Protein AF-A0A101G3X4-F1 (afdb_monomer_lite)

Secondary structure (DSSP, 8-state):
------PPPGGGTT------S----------------S--EE-TTS-EESS--STTPEE---HHHHHHHHHHHHHHHHHHHT-HHHHHHHHHHHHHHHHHHHHH-TTTS--------

Radius of gyration: 22.65 Å; chains: 1; bounding box: 53×38×54 Å

Structure (mmCIF, N/CA/C/O backbone):
data_AF-A0A101G3X4-F1
#
_entry.id   AF-A0A101G3X4-F1
#
loop_
_atom_site.group_PDB
_atom_site.id
_atom_site.type_symbol
_atom_site.label_atom_id
_atom_site.label_alt_id
_atom_site.label_comp_id
_atom_site.label_asym_id
_atom_site.label_entity_id
_atom_site.label_seq_id
_atom_site.pdbx_PDB_ins_code
_atom_site.Cartn_x
_atom_site.Cartn_y
_atom_site.Cartn_z
_atom_site.occupancy
_atom_site.B_iso_or_equiv
_atom_site.auth_seq_id
_atom_site.auth_comp_id
_atom_site.auth_asym_id
_atom_site.auth_atom_id
_atom_site.pdbx_PDB_model_num
ATOM 1 N N . TYR A 1 1 ? -3.608 8.525 26.279 1.00 54.38 1 TYR A N 1
ATOM 2 C CA . TYR A 1 1 ? -4.767 9.240 26.850 1.00 54.38 1 TYR A CA 1
ATOM 3 C C . TYR A 1 1 ? -5.991 8.824 26.051 1.00 54.38 1 TYR A C 1
ATOM 5 O O . TYR A 1 1 ? -5.931 8.911 24.833 1.00 54.38 1 TYR A O 1
ATOM 13 N N . VAL A 1 2 ? -7.029 8.288 26.699 1.00 57.62 2 VAL A N 1
ATOM 14 C CA . VAL A 1 2 ? -8.282 7.877 26.042 1.00 57.62 2 VAL A CA 1
ATOM 15 C C . VAL A 1 2 ? -9.393 8.734 26.630 1.00 57.62 2 VAL A C 1
ATOM 17 O O . VAL A 1 2 ? -9.598 8.713 27.841 1.00 57.62 2 VAL A O 1
ATOM 20 N N . ALA A 1 3 ? -10.072 9.501 25.783 1.00 63.44 3 ALA A N 1
ATOM 21 C CA . ALA A 1 3 ? -11.215 10.316 26.164 1.00 63.44 3 ALA A CA 1
ATOM 22 C C . ALA A 1 3 ? -12.437 9.860 25.365 1.00 63.44 3 ALA A C 1
ATOM 24 O O . ALA A 1 3 ? -12.370 9.723 24.145 1.00 63.44 3 ALA A O 1
ATOM 25 N N . CYS A 1 4 ? -13.535 9.590 26.068 1.00 63.75 4 CYS A N 1
ATOM 26 C CA . CYS A 1 4 ? -14.813 9.215 25.477 1.00 63.75 4 CYS A CA 1
ATOM 27 C C . CYS A 1 4 ? -15.751 10.418 25.560 1.00 63.75 4 CYS A C 1
ATOM 29 O O . CYS A 1 4 ? -15.979 10.950 26.647 1.00 63.75 4 CYS A O 1
ATOM 31 N N . TYR A 1 5 ? -16.280 10.842 24.415 1.00 75.44 5 TYR A N 1
ATOM 32 C CA . TYR A 1 5 ? -17.222 11.949 24.319 1.00 75.44 5 TYR A CA 1
ATOM 33 C C . TYR A 1 5 ? -18.535 11.432 23.744 1.00 75.44 5 TYR A C 1
ATOM 35 O O . TYR A 1 5 ? -18.544 10.735 22.733 1.00 75.44 5 TYR A O 1
ATOM 43 N N . MET A 1 6 ? -19.645 11.795 24.381 1.00 69.56 6 MET A N 1
ATOM 44 C CA . MET A 1 6 ? -20.986 11.555 23.859 1.00 69.56 6 MET A CA 1
ATOM 45 C C . MET A 1 6 ? -21.543 12.883 23.356 1.00 69.56 6 MET A C 1
ATOM 47 O O . MET A 1 6 ? -21.776 13.802 24.142 1.00 69.56 6 MET A O 1
ATOM 51 N N . THR A 1 7 ? -21.765 12.985 22.051 1.00 73.31 7 THR A N 1
ATOM 52 C CA . THR A 1 7 ? -22.493 14.099 21.444 1.00 73.31 7 THR A CA 1
ATOM 53 C C . THR A 1 7 ? -23.972 13.739 21.353 1.00 73.31 7 THR A C 1
ATOM 55 O O . THR A 1 7 ? -24.339 12.613 21.022 1.00 73.31 7 THR A O 1
ATOM 58 N N . LYS A 1 8 ? -24.840 14.687 21.711 1.00 72.94 8 LYS A N 1
ATOM 59 C CA . LYS A 1 8 ? -26.289 14.516 21.592 1.00 72.94 8 LYS A CA 1
ATOM 60 C C . LYS A 1 8 ? -26.738 14.998 20.224 1.00 72.94 8 LYS A C 1
ATOM 62 O O . LYS A 1 8 ? -26.294 16.049 19.771 1.00 72.94 8 LYS A O 1
ATOM 67 N N . ASP A 1 9 ? -27.651 14.255 19.616 1.00 76.19 9 ASP A N 1
ATOM 68 C CA . ASP A 1 9 ? -28.334 14.719 18.418 1.00 76.19 9 ASP A CA 1
ATOM 69 C C . ASP A 1 9 ? -29.328 15.848 18.755 1.00 76.19 9 ASP A C 1
ATOM 71 O O . ASP A 1 9 ? -29.814 15.968 19.888 1.00 76.19 9 ASP A O 1
ATOM 75 N N . THR A 1 10 ? -29.651 16.676 17.763 1.00 75.19 10 THR A N 1
ATOM 76 C CA . THR A 1 10 ? -30.394 17.939 17.927 1.00 75.19 10 THR A CA 1
ATOM 77 C C . THR A 1 10 ? -31.803 17.734 18.500 1.00 75.19 10 THR A C 1
ATOM 79 O O . THR A 1 10 ? -32.336 18.610 19.171 1.00 75.19 10 THR A O 1
ATOM 82 N N . GLY A 1 11 ? -32.402 16.553 18.323 1.00 73.81 11 GLY A N 1
ATOM 83 C CA . GLY A 1 11 ? -33.714 16.205 18.888 1.00 73.81 11 GLY A CA 1
ATOM 84 C C . GLY A 1 11 ? -33.705 15.754 20.357 1.00 73.81 11 GLY A C 1
ATOM 85 O O . GLY A 1 11 ? -34.764 15.486 20.917 1.00 73.81 11 GLY A O 1
ATOM 86 N N . LYS A 1 12 ? -32.533 15.633 20.994 1.00 70.50 12 LYS A N 1
ATOM 87 C CA . LYS A 1 12 ? -32.347 14.961 22.299 1.00 70.50 12 LYS A CA 1
ATOM 88 C C . LYS A 1 12 ? -31.855 15.903 23.407 1.00 70.50 12 LYS A C 1
ATOM 90 O O . LYS A 1 12 ? -31.290 15.468 24.414 1.00 70.50 12 LYS A O 1
ATOM 95 N N . VAL A 1 13 ? -32.086 17.208 23.234 1.00 69.50 13 VAL A N 1
ATOM 96 C CA . VAL A 1 13 ? -31.531 18.296 24.065 1.00 69.50 13 VAL A CA 1
ATOM 97 C C . VAL A 1 13 ? -31.907 18.167 25.548 1.00 69.50 13 VAL A C 1
ATOM 99 O O . VAL A 1 13 ? -31.064 18.391 26.415 1.00 69.50 13 VAL A O 1
ATOM 102 N N . SER A 1 14 ? -33.132 17.727 25.849 1.00 71.31 14 SER A N 1
ATOM 103 C CA . SER A 1 14 ? -33.663 17.649 27.221 1.00 71.31 14 SER A CA 1
ATOM 104 C C . SER A 1 14 ? -33.635 16.247 27.838 1.00 71.31 14 SER A C 1
ATOM 106 O O . SER A 1 14 ? -34.098 16.067 28.963 1.00 71.31 14 SER A O 1
ATOM 108 N N . GLU A 1 15 ? -33.083 15.245 27.147 1.00 75.06 15 GLU A N 1
ATOM 109 C CA . GLU A 1 15 ? -32.970 13.899 27.712 1.00 75.06 15 GLU A CA 1
ATOM 110 C C . GLU A 1 15 ? -31.779 13.821 28.677 1.00 75.06 15 GLU A C 1
ATOM 112 O O . GLU A 1 15 ? -30.630 14.129 28.335 1.00 75.06 15 GLU A O 1
ATOM 117 N N . THR A 1 16 ? -32.068 13.430 29.915 1.00 75.62 16 THR A N 1
ATOM 118 C CA . THR A 1 16 ? -31.099 13.273 31.005 1.00 75.62 16 THR A CA 1
ATOM 119 C C . THR A 1 16 ? -31.242 11.880 31.614 1.00 75.62 16 THR A C 1
ATOM 121 O O . THR A 1 16 ? -32.269 11.228 31.447 1.00 75.62 16 THR A O 1
ATOM 124 N N . GLY A 1 17 ? -30.202 11.399 32.300 1.00 71.62 17 GLY A N 1
ATOM 125 C CA . GLY A 1 17 ? -30.251 10.100 32.980 1.00 71.62 17 GLY A CA 1
ATOM 126 C C . GLY A 1 17 ? -29.710 8.911 32.183 1.00 71.62 17 GLY A C 1
ATOM 127 O O . GLY A 1 17 ? -30.057 7.778 32.500 1.00 71.62 17 GLY A O 1
ATOM 128 N N . TYR A 1 18 ? -28.837 9.138 31.198 1.00 75.19 18 TYR A N 1
ATOM 129 C CA . TYR A 1 18 ? -28.064 8.059 30.578 1.00 75.19 18 TYR A CA 1
ATOM 130 C C . TYR A 1 18 ? -27.214 7.357 31.642 1.00 75.19 18 TYR A C 1
ATOM 132 O O . TYR A 1 18 ? -26.379 7.984 32.297 1.00 75.19 18 TYR A O 1
ATOM 140 N N . ARG A 1 19 ? -27.456 6.060 31.834 1.00 75.31 19 ARG A N 1
ATOM 141 C CA . ARG A 1 19 ? -26.700 5.202 32.747 1.00 75.31 19 ARG A CA 1
ATOM 142 C C . ARG A 1 19 ? -26.050 4.107 31.923 1.00 75.31 19 ARG A C 1
ATOM 144 O O . ARG A 1 19 ? -26.732 3.417 31.172 1.00 75.31 19 ARG A O 1
ATOM 151 N N . PHE A 1 20 ? -24.742 3.972 32.067 1.00 71.94 20 PHE A N 1
ATOM 152 C CA . PHE A 1 20 ? -23.983 2.885 31.471 1.00 71.94 20 PHE A CA 1
ATOM 153 C C . PHE A 1 20 ? -23.690 1.878 32.577 1.00 71.94 20 PHE A C 1
ATOM 155 O O . PHE A 1 20 ? -23.102 2.245 33.590 1.00 71.94 20 PHE A O 1
ATOM 162 N N . ASP A 1 21 ? -24.142 0.641 32.398 1.00 76.88 21 ASP A N 1
ATOM 163 C CA . ASP A 1 21 ? -23.916 -0.441 33.362 1.00 76.88 21 ASP A CA 1
ATOM 164 C C . ASP A 1 21 ? -22.513 -1.053 33.201 1.00 76.88 21 ASP A C 1
ATOM 166 O O . ASP A 1 21 ? -21.848 -1.395 34.173 1.00 76.88 21 ASP A O 1
ATOM 170 N N . SER A 1 22 ? -22.007 -1.111 31.964 1.00 70.19 22 SER A N 1
ATOM 171 C CA . SER A 1 22 ? -20.657 -1.585 31.667 1.00 70.19 22 SER A CA 1
ATOM 172 C C . SER A 1 22 ? -20.105 -0.923 30.407 1.00 70.19 22 SER A C 1
ATOM 174 O O . SER A 1 22 ? -20.793 -0.815 29.390 1.00 70.19 22 SER A O 1
ATOM 176 N N . LEU A 1 23 ? -18.848 -0.483 30.477 1.00 69.94 23 LEU A N 1
ATOM 177 C CA . LEU A 1 23 ? -18.074 0.010 29.342 1.00 69.94 23 LEU A CA 1
ATOM 178 C C . LEU A 1 23 ? -16.768 -0.783 29.288 1.00 69.94 23 LEU A C 1
ATOM 180 O O . LEU A 1 23 ? -15.867 -0.559 30.094 1.00 69.94 23 LEU A O 1
ATOM 184 N N . VAL A 1 24 ? -16.670 -1.718 28.343 1.00 71.88 24 VAL A N 1
ATOM 185 C CA . VAL A 1 24 ? -15.482 -2.563 28.181 1.00 71.88 24 VAL A CA 1
ATOM 186 C C . VAL A 1 24 ? -14.682 -2.091 26.975 1.00 71.88 24 VAL A C 1
ATOM 188 O O . VAL A 1 24 ? -15.130 -2.181 25.833 1.00 71.88 24 VAL A O 1
ATOM 191 N N . LEU A 1 25 ? -13.477 -1.597 27.240 1.00 63.91 25 LEU A N 1
ATOM 192 C CA . LEU A 1 25 ? -12.507 -1.213 26.222 1.00 63.91 25 LEU A CA 1
ATOM 193 C C . LEU A 1 25 ? -11.522 -2.369 26.044 1.00 63.91 25 LEU A C 1
ATOM 195 O O . LEU A 1 25 ? -10.767 -2.690 26.959 1.00 63.91 25 LEU A O 1
ATOM 199 N N . HIS A 1 26 ? -11.522 -2.996 24.870 1.00 58.81 26 HIS A N 1
ATOM 200 C CA . HIS A 1 26 ? -10.553 -4.036 24.541 1.00 58.81 26 HIS A CA 1
ATOM 201 C C . HIS A 1 26 ? -9.351 -3.402 23.839 1.00 58.81 26 HIS A C 1
ATOM 203 O O . HIS A 1 26 ? -9.469 -2.885 22.731 1.00 58.81 26 HIS A O 1
ATOM 209 N N . SER A 1 27 ? -8.186 -3.466 24.479 1.00 58.41 27 SER A N 1
ATOM 210 C CA . SER A 1 27 ? -6.897 -3.273 23.814 1.00 58.41 27 SER A CA 1
ATOM 211 C C . SER A 1 27 ? -6.348 -4.654 23.478 1.00 58.41 27 SER A C 1
ATOM 213 O O . SER A 1 27 ? -5.765 -5.315 24.333 1.00 58.41 27 SER A O 1
ATOM 215 N N . GLY A 1 28 ? -6.578 -5.110 22.251 1.00 50.25 28 GLY A N 1
ATOM 216 C CA . GLY A 1 28 ? -6.064 -6.377 21.741 1.00 50.25 28 GLY A CA 1
ATOM 217 C C . GLY A 1 28 ? -5.337 -6.168 20.421 1.00 50.25 28 GLY A C 1
ATOM 218 O O . GLY A 1 28 ? -5.651 -5.248 19.666 1.00 50.25 28 GLY A O 1
ATOM 219 N N . TRP A 1 29 ? -4.356 -7.021 20.141 1.00 49.97 29 TRP A N 1
ATOM 220 C CA . TRP A 1 29 ? -3.761 -7.090 18.813 1.00 49.97 29 TRP A CA 1
ATOM 221 C C . TRP A 1 29 ? -4.785 -7.736 17.883 1.00 49.97 29 TRP A C 1
ATOM 223 O O . TRP A 1 29 ? -5.198 -8.876 18.102 1.00 49.97 29 TRP A O 1
ATOM 233 N N . TYR A 1 30 ? -5.215 -7.004 16.855 1.00 49.50 30 TYR A N 1
ATOM 234 C CA . TYR A 1 30 ? -5.947 -7.602 15.748 1.00 49.50 30 TYR A CA 1
ATOM 235 C C . TYR A 1 30 ? -4.997 -8.564 15.036 1.00 49.50 30 TYR A C 1
ATOM 237 O O . TYR A 1 3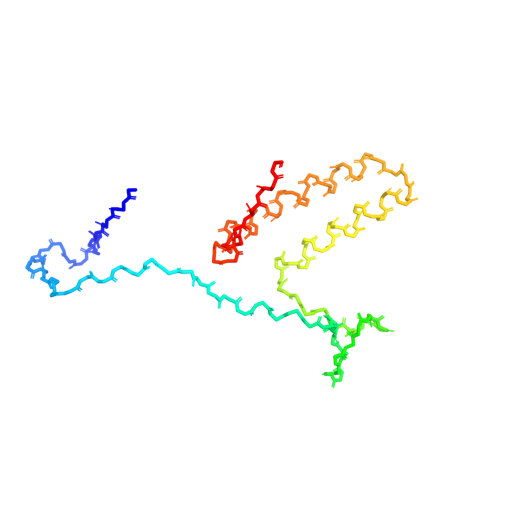0 ? -4.166 -8.153 14.230 1.00 49.50 30 TYR A O 1
ATOM 245 N N . ASN A 1 31 ? -5.112 -9.856 15.331 1.00 41.09 31 ASN A N 1
ATOM 246 C CA . ASN A 1 31 ? -4.466 -10.892 14.540 1.00 41.09 31 ASN A CA 1
ATOM 247 C C . ASN A 1 31 ? -5.232 -11.016 13.218 1.00 41.09 31 ASN A C 1
ATOM 249 O O . ASN A 1 31 ? -6.085 -11.888 13.056 1.00 41.09 31 ASN A O 1
ATOM 253 N N . LYS A 1 32 ? -4.975 -10.098 12.281 1.00 46.31 32 LYS A N 1
ATOM 254 C CA . LYS A 1 32 ? -5.434 -10.243 10.901 1.00 46.31 32 LYS A CA 1
ATOM 255 C C . LYS A 1 32 ? -4.613 -11.375 10.288 1.00 46.31 32 LYS A C 1
ATOM 257 O O . LYS A 1 32 ? -3.395 -11.259 10.157 1.00 46.31 32 LYS A O 1
ATOM 262 N N . VAL A 1 33 ? -5.266 -12.484 9.945 1.00 44.16 33 VAL A N 1
ATOM 2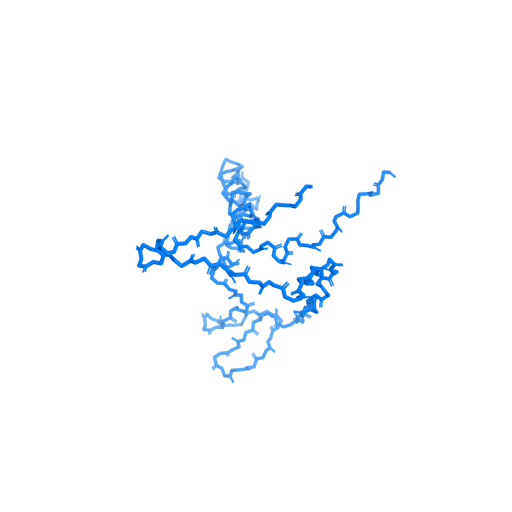63 C CA . VAL A 1 33 ? -4.650 -13.520 9.111 1.00 44.16 33 VAL A CA 1
ATOM 264 C C . VAL A 1 33 ? -4.438 -12.886 7.743 1.00 44.16 33 VAL A C 1
ATOM 266 O O . VAL A 1 33 ? -5.369 -12.749 6.956 1.00 44.16 33 VAL A O 1
ATOM 269 N N . LEU A 1 34 ? -3.221 -12.408 7.501 1.00 48.41 34 LEU A N 1
ATOM 270 C CA . LEU A 1 34 ? -2.814 -11.912 6.197 1.00 48.41 34 LEU A CA 1
ATOM 271 C C . LEU A 1 34 ? -2.705 -13.128 5.279 1.00 48.41 34 LEU A C 1
ATOM 273 O O . LEU A 1 34 ? -1.764 -13.916 5.379 1.00 48.41 34 LEU A O 1
ATOM 277 N N . TYR A 1 35 ? -3.719 -13.316 4.439 1.00 45.22 35 TYR A N 1
ATOM 278 C CA . TYR A 1 35 ? -3.723 -14.362 3.432 1.00 45.22 35 TYR A CA 1
ATOM 279 C C . TYR A 1 35 ? -2.805 -13.940 2.285 1.00 45.22 35 TYR A C 1
ATOM 281 O O . TYR A 1 35 ? -3.210 -13.231 1.369 1.00 45.22 35 TYR A O 1
ATOM 289 N N . TYR A 1 36 ? -1.544 -14.360 2.346 1.00 52.81 36 TYR A N 1
ATOM 290 C CA . TYR A 1 36 ? -0.639 -14.249 1.208 1.00 52.81 36 TYR A CA 1
ATOM 291 C C . TYR A 1 36 ? -0.904 -15.431 0.272 1.00 52.81 36 TYR A C 1
ATOM 293 O O . TYR A 1 36 ? -0.413 -16.540 0.494 1.00 52.81 36 TYR A O 1
ATOM 301 N N . SER A 1 37 ? -1.718 -15.214 -0.761 1.00 58.78 37 SER A N 1
ATOM 302 C CA . SER A 1 37 ? -1.870 -16.193 -1.837 1.00 58.78 37 SER A CA 1
ATOM 303 C C . SER A 1 37 ? -0.599 -16.213 -2.683 1.00 58.78 37 SER A C 1
ATOM 305 O O . SER A 1 37 ? -0.140 -15.171 -3.142 1.00 58.78 37 SER A O 1
ATOM 307 N N . LYS A 1 38 ? -0.065 -17.406 -2.970 1.00 71.31 38 LYS A N 1
ATOM 308 C CA . LYS A 1 38 ? 0.963 -17.599 -4.014 1.00 71.31 38 LYS A CA 1
ATOM 309 C C . LYS A 1 38 ? 0.463 -17.161 -5.403 1.00 71.31 38 LYS A C 1
ATOM 311 O O . LYS A 1 38 ? 1.262 -16.980 -6.318 1.00 71.31 38 LYS A O 1
ATOM 316 N N . TYR A 1 39 ? -0.850 -17.033 -5.559 1.00 78.44 39 TYR A N 1
ATOM 317 C CA . TYR A 1 39 ? -1.537 -16.779 -6.812 1.00 78.44 39 TYR A CA 1
ATOM 318 C C . TYR A 1 39 ? -2.270 -15.430 -6.730 1.00 78.44 39 TYR A C 1
ATOM 320 O O . TYR A 1 39 ? -3.420 -15.402 -6.285 1.00 78.44 39 TYR A O 1
ATOM 328 N N . PRO A 1 40 ? -1.601 -14.310 -7.066 1.00 77.06 40 PRO A N 1
ATOM 329 C CA . PRO A 1 40 ? -2.193 -12.977 -6.975 1.00 77.06 40 PRO A CA 1
ATOM 330 C C . PRO A 1 40 ? -3.129 -12.648 -8.145 1.00 77.06 40 PRO A C 1
ATOM 332 O O . PRO A 1 40 ? -3.863 -11.670 -8.070 1.00 77.06 40 PRO A O 1
ATOM 335 N N . TRP A 1 41 ? -3.126 -13.454 -9.209 1.00 80.81 41 TRP A N 1
ATOM 336 C CA . TRP A 1 41 ? -3.938 -13.234 -10.403 1.00 80.81 41 TRP A CA 1
ATOM 337 C C . TRP A 1 41 ? -5.068 -14.252 -10.495 1.00 80.81 41 TRP A C 1
ATOM 339 O O . TRP A 1 41 ? -4.908 -15.413 -10.107 1.00 80.81 41 TRP A O 1
ATOM 349 N N . GLN A 1 42 ? -6.184 -13.834 -11.076 1.00 85.31 42 GLN A N 1
ATOM 350 C CA . GLN A 1 42 ? -7.321 -14.678 -11.389 1.00 85.31 42 GLN A CA 1
ATOM 351 C C . GLN A 1 42 ? -7.646 -14.563 -12.877 1.00 85.31 42 GLN A C 1
ATOM 353 O O . GLN A 1 42 ? -7.867 -13.474 -13.399 1.00 85.31 42 GLN A O 1
ATOM 358 N N . THR A 1 43 ? -7.699 -15.700 -13.566 1.00 87.56 43 THR A N 1
ATOM 359 C CA . THR A 1 43 ? -8.174 -15.730 -14.955 1.00 87.56 43 THR A CA 1
ATOM 360 C C . THR A 1 43 ? -9.649 -15.357 -15.027 1.00 87.56 43 THR A C 1
ATOM 362 O O . THR A 1 43 ? -10.399 -15.570 -14.073 1.00 87.56 43 THR A O 1
ATOM 365 N N . ASN A 1 44 ? -10.117 -14.937 -16.201 1.00 84.25 44 ASN A N 1
ATOM 366 C CA . ASN A 1 44 ? -11.547 -14.711 -16.449 1.00 84.25 44 ASN A CA 1
ATOM 367 C C . ASN A 1 44 ? -12.423 -15.960 -16.173 1.00 84.25 44 ASN A C 1
ATOM 369 O O . ASN A 1 44 ? -13.624 -15.862 -15.947 1.00 84.25 44 ASN A O 1
ATOM 373 N N . THR A 1 45 ? -11.822 -17.156 -16.156 1.00 86.38 45 THR A N 1
ATOM 374 C CA . THR A 1 45 ? -12.491 -18.421 -15.798 1.00 86.38 45 THR A CA 1
ATOM 375 C C . THR A 1 45 ? -12.472 -18.747 -14.297 1.00 86.38 45 THR A C 1
ATOM 377 O O . THR A 1 45 ? -12.932 -19.813 -13.895 1.00 86.38 45 THR A O 1
ATOM 380 N N . GLY A 1 46 ? -11.940 -17.855 -13.456 1.00 83.00 46 GLY A N 1
ATOM 381 C CA . GLY A 1 46 ? -11.903 -18.006 -11.999 1.00 83.00 46 GLY A CA 1
ATOM 382 C C . GLY A 1 46 ? -10.719 -18.816 -11.454 1.00 83.00 46 GLY A C 1
ATOM 383 O O . GLY A 1 46 ? -10.681 -19.096 -10.256 1.00 83.00 46 GLY A O 1
ATOM 384 N N . VAL A 1 47 ? -9.749 -19.189 -12.298 1.00 86.44 47 VAL A N 1
ATOM 385 C CA . VAL A 1 47 ? -8.550 -19.951 -11.895 1.00 86.44 47 VAL A CA 1
ATOM 386 C C . VAL A 1 47 ? -7.468 -19.013 -11.373 1.00 86.44 47 VAL A C 1
ATOM 388 O O . VAL A 1 47 ? -7.088 -18.071 -12.065 1.00 86.44 47 VAL A O 1
ATOM 391 N N . TRP A 1 48 ? -6.944 -19.315 -10.186 1.00 84.62 48 TRP A N 1
ATOM 392 C CA . TRP A 1 48 ? -5.871 -18.572 -9.529 1.00 84.62 48 TRP A CA 1
ATOM 393 C C . TRP A 1 48 ? -4.492 -18.940 -10.097 1.00 84.62 48 TRP A C 1
ATOM 395 O O . TRP A 1 48 ? -4.107 -20.111 -10.084 1.00 84.62 48 TRP A O 1
ATOM 405 N N . ILE A 1 49 ? -3.737 -17.948 -10.577 1.00 84.94 49 ILE A N 1
ATOM 406 C CA . ILE A 1 49 ? -2.427 -18.119 -11.226 1.00 84.94 49 ILE A CA 1
ATOM 407 C C . ILE A 1 49 ? -1.362 -17.180 -10.639 1.00 84.94 49 ILE A C 1
ATOM 409 O O . ILE A 1 49 ? -1.658 -16.169 -10.004 1.00 84.94 49 ILE A O 1
ATOM 413 N N . ALA A 1 50 ? -0.090 -17.560 -10.794 1.00 82.75 50 ALA A N 1
ATOM 414 C CA . ALA A 1 50 ? 1.035 -16.857 -10.171 1.00 82.75 50 ALA A CA 1
ATOM 415 C C . ALA A 1 50 ? 1.451 -15.603 -10.955 1.00 82.75 50 ALA A C 1
ATOM 417 O O . ALA A 1 50 ? 1.839 -14.607 -10.357 1.00 82.75 50 ALA A O 1
ATOM 418 N N . ASN A 1 51 ? 1.331 -15.655 -12.280 1.00 81.31 51 ASN A N 1
ATOM 419 C CA . ASN A 1 51 ? 1.651 -14.568 -13.198 1.00 81.31 51 ASN A CA 1
ATOM 420 C C . ASN A 1 51 ? 0.473 -14.380 -14.150 1.00 81.31 51 ASN A C 1
ATOM 422 O O . ASN A 1 51 ? -0.110 -15.384 -14.561 1.00 81.31 51 ASN A O 1
ATOM 426 N N . SER A 1 52 ? 0.171 -13.134 -14.517 1.00 81.56 52 SER A N 1
ATOM 427 C CA . SER A 1 52 ? -0.783 -12.845 -15.590 1.00 81.56 52 SER A CA 1
ATOM 428 C C . SER A 1 52 ? -0.320 -13.491 -16.899 1.00 81.56 52 SER A C 1
ATOM 430 O O . SER A 1 52 ? 0.869 -13.474 -17.233 1.00 81.56 52 SER A O 1
ATOM 432 N N . THR A 1 53 ? -1.263 -14.101 -17.607 1.00 86.75 53 THR A N 1
ATOM 433 C CA . THR A 1 53 ? -1.053 -14.767 -18.900 1.00 86.75 53 THR A CA 1
ATOM 434 C C . THR A 1 53 ? -1.862 -14.131 -20.024 1.00 86.75 53 THR A C 1
ATOM 436 O O . THR A 1 53 ? -1.534 -14.341 -21.192 1.00 86.75 53 THR A O 1
ATOM 439 N N . ALA A 1 54 ? -2.895 -13.359 -19.685 1.00 85.19 54 ALA A N 1
ATOM 440 C CA . ALA A 1 54 ? -3.761 -12.660 -20.619 1.00 85.19 54 ALA A CA 1
ATOM 441 C C . ALA A 1 54 ? -4.195 -11.296 -20.062 1.00 85.19 54 ALA A C 1
ATOM 443 O O . ALA A 1 54 ? -4.349 -11.124 -18.855 1.00 85.19 54 ALA A O 1
ATOM 444 N N . ASP A 1 55 ? -4.497 -10.353 -20.957 1.00 82.75 55 ASP A N 1
ATOM 445 C CA . ASP A 1 55 ? -4.956 -8.999 -20.597 1.00 82.75 55 ASP A CA 1
ATOM 446 C C . ASP A 1 55 ? -6.302 -8.986 -19.849 1.00 82.75 55 ASP A C 1
ATOM 448 O O . ASP A 1 55 ? -6.674 -7.993 -19.232 1.00 82.75 55 ASP A O 1
ATOM 452 N N . THR A 1 56 ? -7.052 -10.090 -19.906 1.00 84.19 56 THR A N 1
ATOM 453 C CA . THR A 1 56 ? -8.316 -10.272 -19.178 1.00 84.19 56 THR A CA 1
ATOM 454 C C . THR A 1 56 ? -8.132 -10.797 -17.753 1.00 84.19 56 THR A C 1
ATOM 456 O O . THR A 1 56 ? -9.126 -11.000 -17.057 1.00 84.19 56 THR A O 1
ATOM 459 N N . ASP A 1 57 ? -6.901 -11.102 -17.338 1.00 83.00 57 ASP A N 1
ATOM 460 C CA . ASP A 1 57 ? -6.624 -11.605 -15.996 1.00 83.00 57 ASP A CA 1
ATOM 461 C C . ASP A 1 57 ? -6.736 -10.461 -14.980 1.00 83.00 57 ASP A C 1
ATOM 463 O O . ASP A 1 57 ? -6.161 -9.386 -15.149 1.00 83.00 57 ASP A O 1
ATOM 467 N N . LEU A 1 58 ? -7.480 -10.701 -13.904 1.00 82.25 58 LEU A N 1
ATOM 468 C CA . LEU A 1 58 ? -7.711 -9.726 -12.847 1.00 82.25 58 LEU A CA 1
ATOM 469 C C . LEU A 1 58 ? -6.688 -9.929 -11.733 1.00 82.25 58 LEU A C 1
ATOM 471 O O . LEU A 1 58 ? -6.428 -11.058 -11.310 1.00 82.25 58 LEU A O 1
ATOM 475 N N . ILE A 1 59 ? -6.112 -8.837 -11.242 1.00 81.81 59 ILE A N 1
ATOM 476 C CA . ILE A 1 59 ? -5.298 -8.872 -10.030 1.00 81.81 59 ILE A CA 1
ATOM 477 C C . ILE A 1 59 ? -6.219 -8.845 -8.810 1.00 81.81 59 ILE A C 1
ATOM 479 O O . ILE A 1 59 ? -7.193 -8.097 -8.764 1.00 81.81 59 ILE A O 1
ATOM 483 N N . ASN A 1 60 ? -5.917 -9.675 -7.819 1.00 76.69 60 ASN A N 1
ATOM 484 C CA . ASN A 1 60 ? -6.622 -9.678 -6.546 1.00 76.69 60 ASN A CA 1
ATOM 485 C C . ASN A 1 60 ? -6.039 -8.598 -5.636 1.00 76.69 60 ASN A C 1
ATOM 487 O O . ASN A 1 60 ? -5.156 -8.871 -4.820 1.00 76.69 60 ASN A O 1
ATOM 491 N N . ALA A 1 61 ? -6.506 -7.376 -5.861 1.00 75.19 61 ALA A N 1
ATOM 492 C CA . ALA A 1 61 ? -6.125 -6.169 -5.152 1.00 75.19 61 ALA A CA 1
ATOM 493 C C . ALA A 1 61 ? -7.360 -5.284 -4.970 1.00 75.19 61 ALA A C 1
ATOM 495 O O . ALA A 1 61 ? -8.226 -5.249 -5.852 1.00 75.19 61 ALA A O 1
ATOM 496 N N . ASP A 1 62 ? -7.414 -4.550 -3.864 1.00 72.25 62 ASP A N 1
ATOM 497 C CA . ASP A 1 62 ? -8.400 -3.482 -3.710 1.00 72.25 62 ASP A CA 1
ATOM 498 C C . ASP A 1 62 ? -8.016 -2.260 -4.570 1.00 72.25 62 ASP A C 1
ATOM 500 O O . ASP A 1 62 ? -6.870 -2.096 -4.995 1.00 72.25 62 ASP A O 1
ATOM 50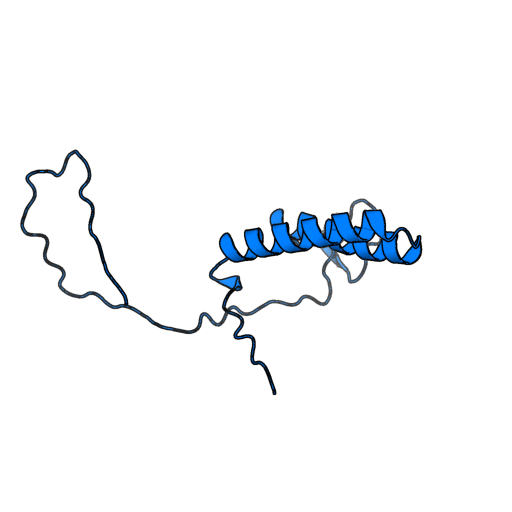4 N N . GLU A 1 63 ? -8.979 -1.377 -4.844 1.00 70.62 63 GLU A N 1
ATOM 505 C CA . GLU A 1 63 ? -8.801 -0.231 -5.752 1.00 70.62 63 GLU A CA 1
ATOM 506 C C . GLU A 1 63 ? -7.651 0.700 -5.317 1.00 70.62 63 GLU A C 1
ATOM 508 O O . GLU A 1 63 ? -6.804 1.058 -6.135 1.00 70.62 63 GLU A O 1
ATOM 513 N N . ASP A 1 64 ? -7.544 0.999 -4.014 1.00 73.25 64 ASP A N 1
ATOM 514 C CA . ASP A 1 64 ? -6.444 1.809 -3.463 1.00 73.25 64 ASP A CA 1
ATOM 515 C C . ASP A 1 64 ? -5.073 1.080 -3.565 1.00 73.25 64 ASP A C 1
ATOM 517 O O . ASP A 1 64 ? -4.020 1.719 -3.635 1.00 73.25 64 ASP A O 1
ATOM 521 N N . GLU A 1 65 ? -5.053 -0.260 -3.561 1.00 76.88 65 GLU A N 1
ATOM 522 C CA . GLU A 1 65 ? -3.822 -1.061 -3.679 1.00 76.88 65 GLU A CA 1
ATOM 523 C C . GLU A 1 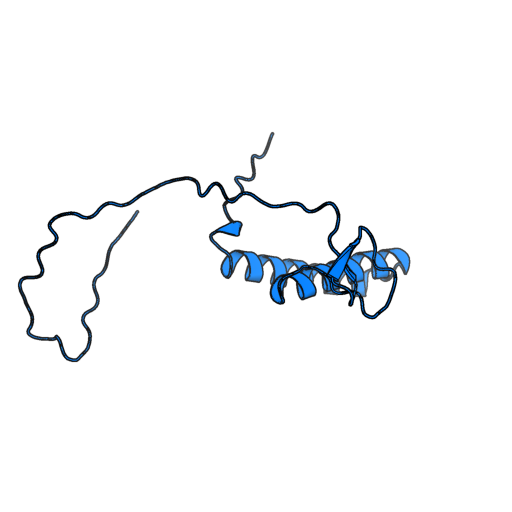65 ? -3.320 -1.127 -5.129 1.00 76.88 65 GLU A C 1
ATOM 525 O O . GLU A 1 65 ? -2.109 -1.145 -5.371 1.00 76.88 65 GLU A O 1
ATOM 530 N N . LEU A 1 66 ? -4.233 -1.110 -6.106 1.00 79.62 66 LEU A N 1
ATOM 531 C CA . LEU A 1 66 ? -3.896 -1.112 -7.529 1.00 79.62 66 LEU A CA 1
ATOM 532 C C . LEU A 1 66 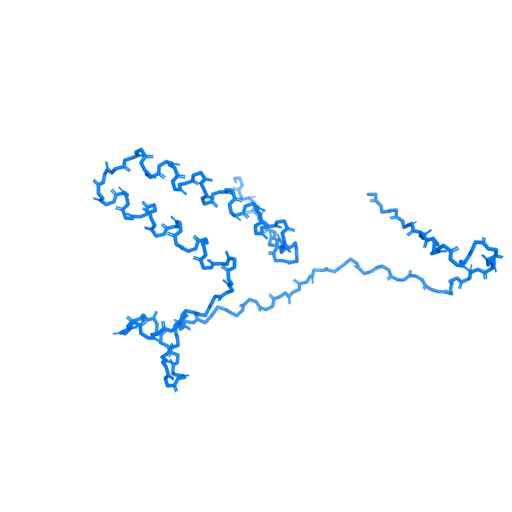? -3.094 0.134 -7.934 1.00 79.62 66 LEU A C 1
ATOM 534 O O . LEU A 1 66 ? -2.115 0.026 -8.683 1.00 79.62 66 LEU A O 1
ATOM 538 N N . GLU A 1 67 ? -3.469 1.310 -7.426 1.00 82.06 67 GLU A N 1
ATOM 539 C CA . GLU A 1 67 ? -2.728 2.557 -7.663 1.00 82.06 67 GLU A CA 1
ATOM 540 C C . GLU A 1 67 ? -1.306 2.479 -7.087 1.00 82.06 67 GLU A C 1
ATOM 542 O O . GLU A 1 67 ? -0.328 2.804 -7.765 1.00 82.06 67 GLU A O 1
ATOM 547 N N . LEU A 1 68 ? -1.173 1.946 -5.868 1.00 84.62 68 LEU A N 1
ATOM 548 C CA . LEU A 1 68 ? 0.115 1.700 -5.215 1.00 84.62 68 LEU A CA 1
ATOM 549 C C . LEU A 1 68 ? 1.016 0.765 -6.030 1.00 84.62 68 LEU A C 1
ATOM 551 O O . LEU A 1 68 ? 2.211 1.038 -6.191 1.00 84.62 68 LEU A O 1
ATOM 555 N N . PHE A 1 69 ? 0.461 -0.328 -6.560 1.00 82.38 69 PHE A N 1
ATOM 556 C CA . PHE A 1 69 ? 1.205 -1.247 -7.423 1.00 82.38 69 PHE A CA 1
ATOM 557 C C . PHE A 1 69 ? 1.625 -0.581 -8.730 1.00 82.38 69 PHE A C 1
ATOM 559 O O . PHE A 1 69 ? 2.767 -0.744 -9.159 1.00 82.38 69 PHE A O 1
ATOM 566 N N . THR A 1 70 ? 0.745 0.223 -9.321 1.00 85.62 70 THR A N 1
ATOM 567 C CA . THR A 1 70 ? 1.015 0.935 -10.573 1.00 85.62 70 THR A CA 1
ATOM 568 C C . THR A 1 70 ? 2.180 1.910 -10.427 1.00 85.62 70 THR A C 1
ATOM 570 O O . THR A 1 70 ? 3.119 1.863 -11.226 1.00 85.62 70 THR A O 1
ATOM 573 N N . GLU A 1 71 ? 2.181 2.752 -9.389 1.00 85.50 71 GLU A N 1
ATOM 574 C CA . GLU A 1 71 ? 3.299 3.670 -9.138 1.00 85.50 71 GLU A CA 1
ATOM 575 C C . GLU A 1 71 ? 4.599 2.916 -8.838 1.00 85.50 71 GLU A C 1
ATOM 577 O O . GLU A 1 71 ? 5.672 3.290 -9.320 1.00 85.50 71 GLU A O 1
ATOM 582 N N . ARG A 1 72 ? 4.523 1.781 -8.129 1.00 84.19 72 ARG A N 1
ATOM 583 C CA . ARG A 1 72 ? 5.706 0.947 -7.896 1.00 84.19 72 ARG A CA 1
ATOM 584 C C . ARG A 1 72 ? 6.271 0.359 -9.189 1.00 84.19 72 ARG A C 1
ATOM 586 O O . ARG A 1 72 ? 7.488 0.360 -9.368 1.00 84.19 72 ARG A O 1
ATOM 593 N N . CYS A 1 73 ? 5.417 -0.094 -10.102 1.00 85.75 73 CYS A N 1
ATOM 594 C CA . CYS A 1 73 ? 5.833 -0.565 -11.421 1.00 85.75 73 CYS A CA 1
ATOM 595 C C . CYS A 1 73 ? 6.462 0.553 -12.260 1.00 85.75 73 CYS A C 1
ATOM 597 O O . CYS A 1 73 ? 7.474 0.310 -12.917 1.00 85.75 73 CYS A O 1
ATOM 599 N N . LYS A 1 74 ? 5.927 1.781 -12.205 1.00 84.75 74 LYS A N 1
ATOM 600 C CA . LYS A 1 74 ? 6.521 2.947 -12.881 1.00 84.75 74 LYS A CA 1
ATOM 601 C C . LYS A 1 74 ? 7.939 3.230 -12.390 1.00 84.75 74 LYS A C 1
ATOM 603 O O . LYS A 1 74 ? 8.817 3.467 -13.210 1.00 84.75 74 LYS A O 1
ATOM 608 N N . ILE A 1 75 ? 8.193 3.144 -11.082 1.00 85.38 75 ILE A N 1
ATOM 609 C CA . ILE A 1 75 ? 9.542 3.323 -10.514 1.00 85.38 75 ILE A CA 1
ATOM 610 C C . ILE A 1 75 ? 10.527 2.307 -11.108 1.00 85.38 75 ILE A C 1
ATOM 612 O O . ILE A 1 75 ? 11.623 2.683 -11.521 1.00 85.38 75 ILE A O 1
ATOM 616 N N . GLU A 1 76 ? 10.144 1.029 -11.175 1.00 81.50 76 GLU A N 1
ATOM 617 C CA . GLU A 1 76 ? 10.994 -0.022 -11.752 1.00 81.50 76 GLU A CA 1
ATOM 618 C C . GLU A 1 76 ? 11.201 0.194 -13.266 1.00 81.50 76 GLU A C 1
ATOM 620 O O . GLU A 1 76 ? 12.331 0.109 -13.743 1.00 81.50 76 GLU A O 1
ATOM 625 N N . LEU A 1 77 ? 10.150 0.579 -14.001 1.00 88.19 77 LEU A N 1
ATOM 626 C CA . LEU A 1 77 ? 10.228 0.916 -15.428 1.00 88.19 77 LEU A CA 1
ATOM 627 C C . LEU A 1 77 ? 11.174 2.098 -15.690 1.00 88.19 77 LEU A C 1
ATOM 629 O O . LEU A 1 77 ? 12.037 2.025 -16.564 1.00 88.19 77 LEU A O 1
ATOM 633 N N . PHE A 1 78 ? 11.040 3.187 -14.932 1.00 89.12 78 PHE A N 1
ATOM 634 C CA . PHE A 1 78 ? 11.891 4.368 -15.079 1.00 89.12 78 PHE A CA 1
ATOM 635 C C . PHE A 1 78 ? 13.335 4.094 -14.664 1.00 89.12 78 PHE A C 1
ATOM 637 O O . PHE A 1 78 ? 14.256 4.624 -15.287 1.00 89.12 78 PHE A O 1
ATOM 644 N N . ARG A 1 79 ? 13.558 3.213 -13.678 1.00 85.38 79 ARG A N 1
ATOM 645 C CA . ARG A 1 79 ? 14.901 2.729 -13.339 1.00 85.38 79 ARG A CA 1
ATOM 646 C C . ARG A 1 79 ? 15.551 2.028 -14.530 1.00 85.38 79 ARG A C 1
ATOM 648 O O . ARG A 1 79 ? 16.712 2.308 -14.828 1.00 85.38 79 ARG A O 1
ATOM 655 N N . ASP A 1 80 ? 14.815 1.158 -15.215 1.00 86.50 80 ASP A N 1
ATOM 656 C CA . ASP A 1 80 ? 15.326 0.415 -16.371 1.00 86.50 80 ASP A CA 1
ATOM 657 C C . ASP A 1 80 ? 15.573 1.336 -17.580 1.00 86.50 80 ASP A C 1
ATOM 659 O O . ASP A 1 80 ? 16.569 1.181 -18.292 1.00 86.50 80 ASP A O 1
ATOM 663 N N . LEU A 1 81 ? 14.730 2.359 -17.759 1.00 89.81 81 LEU A N 1
ATOM 664 C CA . LEU A 1 81 ? 14.914 3.425 -18.753 1.00 89.81 81 LEU A CA 1
ATOM 665 C C . LEU A 1 81 ? 16.007 4.442 -18.377 1.00 89.81 81 LEU A C 1
ATOM 667 O O . LEU A 1 81 ? 16.417 5.230 -19.228 1.00 89.81 81 LEU A O 1
ATOM 671 N N . LYS A 1 82 ? 16.503 4.411 -17.131 1.00 91.00 82 LYS A N 1
ATOM 672 C CA . LYS A 1 82 ? 17.427 5.400 -16.540 1.00 91.00 82 LYS A CA 1
ATOM 673 C C . LYS A 1 82 ? 16.877 6.833 -16.543 1.00 91.00 82 LYS A C 1
ATOM 675 O O . LYS A 1 82 ? 17.647 7.793 -16.574 1.00 91.00 82 LYS A O 1
ATOM 680 N N . ASP A 1 83 ? 15.556 6.973 -16.489 1.00 91.00 83 ASP A N 1
ATOM 681 C CA . ASP A 1 83 ? 14.866 8.258 -16.385 1.00 91.00 83 ASP A CA 1
ATOM 682 C C . ASP A 1 83 ? 14.652 8.610 -14.906 1.00 91.00 83 ASP A C 1
ATOM 684 O O . ASP A 1 83 ? 13.609 8.349 -14.302 1.00 91.00 83 ASP A O 1
ATOM 688 N N . TYR A 1 84 ? 15.704 9.142 -14.288 1.00 87.44 84 TYR A N 1
ATOM 689 C CA . TYR A 1 84 ? 15.731 9.390 -12.847 1.00 87.44 84 TYR A CA 1
ATOM 690 C C . TYR A 1 84 ? 14.787 10.514 -12.402 1.00 87.44 84 TYR A C 1
ATOM 692 O O . TYR A 1 84 ? 14.323 10.487 -11.261 1.00 87.44 84 TYR A O 1
ATOM 700 N N . ASP A 1 85 ? 14.467 11.459 -13.287 1.00 90.94 85 ASP A N 1
ATOM 701 C CA . ASP A 1 85 ? 13.561 12.565 -12.974 1.00 90.94 85 ASP A CA 1
ATOM 702 C C . ASP A 1 85 ? 12.120 12.055 -12.855 1.00 90.94 85 ASP A C 1
ATOM 704 O O . ASP A 1 85 ? 11.443 12.316 -11.856 1.00 90.94 85 ASP A O 1
ATOM 708 N N . GLN A 1 86 ? 11.670 11.244 -13.820 1.00 88.31 86 GLN A N 1
ATOM 709 C CA . GLN A 1 86 ? 10.350 10.608 -13.757 1.00 88.31 86 GLN A CA 1
ATOM 710 C C . GLN A 1 86 ? 10.268 9.573 -12.630 1.00 88.31 86 GLN A C 1
ATOM 712 O O . GLN A 1 86 ? 9.245 9.469 -11.949 1.00 88.31 86 GLN A O 1
ATOM 717 N N . MET A 1 87 ? 11.366 8.859 -12.364 1.00 87.94 87 MET A N 1
ATOM 718 C CA . MET A 1 87 ? 11.458 7.947 -11.224 1.00 87.94 87 MET A CA 1
ATOM 719 C C . MET A 1 87 ? 11.246 8.680 -9.893 1.00 87.94 87 MET A C 1
ATOM 721 O O . MET A 1 87 ? 10.522 8.180 -9.034 1.00 87.94 87 MET A O 1
ATOM 725 N N . ALA A 1 88 ? 11.845 9.862 -9.711 1.00 89.56 88 ALA A N 1
ATOM 726 C CA . ALA A 1 88 ? 11.685 10.649 -8.490 1.00 89.56 88 ALA A CA 1
ATOM 727 C C . ALA A 1 88 ? 10.239 11.139 -8.298 1.00 89.56 88 ALA A C 1
ATOM 729 O O . ALA A 1 88 ? 9.730 11.120 -7.175 1.00 89.56 88 ALA A O 1
ATOM 730 N N . LEU A 1 89 ? 9.560 11.530 -9.381 1.00 91.50 89 LEU A N 1
ATOM 731 C CA . LEU A 1 89 ? 8.143 11.903 -9.342 1.00 91.50 89 LEU A CA 1
ATOM 732 C C . LEU A 1 89 ? 7.259 10.716 -8.936 1.00 91.50 89 LEU A C 1
ATOM 734 O O . LEU A 1 89 ? 6.491 10.838 -7.984 1.00 91.50 89 LEU A O 1
ATOM 738 N N . ALA A 1 90 ? 7.434 9.558 -9.578 1.00 87.00 90 ALA A N 1
ATOM 739 C CA . ALA A 1 90 ? 6.697 8.338 -9.236 1.00 87.00 90 ALA A CA 1
ATOM 740 C C . ALA A 1 90 ? 6.979 7.871 -7.795 1.00 87.00 90 ALA A C 1
ATOM 742 O O . ALA A 1 90 ? 6.083 7.410 -7.092 1.00 87.00 90 ALA A O 1
ATOM 743 N N . GLN A 1 91 ? 8.214 8.037 -7.311 1.00 89.38 91 GLN A N 1
ATOM 744 C CA . GLN A 1 91 ? 8.587 7.720 -5.931 1.00 89.38 91 GLN A CA 1
ATOM 745 C C . GLN A 1 91 ? 7.873 8.622 -4.913 1.00 89.38 91 GLN A C 1
ATOM 747 O O . GLN A 1 91 ? 7.433 8.127 -3.872 1.00 89.38 91 GLN A O 1
ATOM 752 N N . ASN A 1 92 ? 7.742 9.920 -5.196 1.00 90.94 92 ASN A N 1
ATOM 753 C CA . ASN A 1 92 ? 6.999 10.843 -4.336 1.00 90.94 92 ASN A CA 1
ATOM 754 C C . ASN A 1 92 ? 5.501 10.514 -4.316 1.00 90.94 92 ASN A C 1
ATOM 756 O O . ASN A 1 92 ? 4.904 10.470 -3.239 1.00 90.94 92 ASN A O 1
ATOM 760 N N . GLU A 1 93 ? 4.919 10.235 -5.484 1.00 89.44 93 GLU A N 1
ATOM 761 C CA . GLU A 1 93 ? 3.510 9.848 -5.612 1.00 89.44 93 GLU A CA 1
ATOM 762 C C . GLU A 1 93 ? 3.227 8.551 -4.843 1.00 89.44 93 GLU A C 1
ATOM 764 O O . GLU A 1 93 ? 2.307 8.486 -4.027 1.00 89.44 93 GLU A O 1
ATOM 769 N N . TYR A 1 94 ? 4.097 7.549 -5.000 1.00 88.94 94 TYR A N 1
ATOM 770 C CA . TYR A 1 94 ? 4.019 6.292 -4.264 1.00 88.94 94 TYR A CA 1
ATOM 771 C C . TYR A 1 94 ? 4.044 6.500 -2.744 1.00 88.94 94 TYR A C 1
ATOM 773 O O . TYR A 1 94 ? 3.228 5.920 -2.027 1.00 88.94 94 TYR A O 1
ATOM 781 N N . GLU A 1 95 ? 4.960 7.322 -2.220 1.00 88.31 95 GLU A N 1
ATOM 782 C CA . GLU A 1 95 ? 5.018 7.572 -0.775 1.00 88.31 95 GLU A CA 1
ATOM 783 C C . GLU A 1 95 ? 3.779 8.326 -0.273 1.00 88.31 95 GLU A C 1
ATOM 785 O O . GLU A 1 95 ? 3.271 8.005 0.803 1.00 88.31 95 GLU A O 1
ATOM 790 N N . MET A 1 96 ? 3.237 9.265 -1.051 1.00 88.38 96 MET A N 1
ATOM 791 C CA . MET A 1 96 ? 1.990 9.956 -0.715 1.00 88.38 96 MET A CA 1
ATOM 792 C C . MET A 1 96 ? 0.794 8.993 -0.681 1.00 88.38 96 MET A C 1
ATOM 794 O O . MET A 1 96 ? 0.081 8.939 0.326 1.00 88.38 96 MET A O 1
ATOM 798 N N . LEU A 1 97 ? 0.607 8.183 -1.728 1.00 85.81 97 LEU A N 1
ATOM 799 C CA . LEU A 1 97 ? -0.446 7.164 -1.793 1.00 85.81 97 LEU A CA 1
ATOM 800 C C . LEU A 1 97 ? -0.313 6.152 -0.654 1.00 85.81 97 LEU A C 1
ATOM 802 O O . LEU A 1 97 ? -1.299 5.805 -0.009 1.00 85.81 97 LEU A O 1
ATOM 806 N N . LYS A 1 98 ? 0.913 5.751 -0.314 1.00 84.94 98 LYS A N 1
ATOM 807 C CA . LYS A 1 98 ? 1.198 4.854 0.811 1.00 84.94 98 LYS A CA 1
ATOM 808 C C . LYS A 1 98 ? 0.812 5.462 2.155 1.00 84.94 98 LYS A C 1
ATOM 810 O O . LYS A 1 98 ? 0.285 4.749 3.010 1.00 84.94 98 LYS A O 1
ATOM 815 N N . GLN A 1 99 ? 1.057 6.754 2.378 1.00 83.62 99 GLN A N 1
ATOM 816 C CA . GLN A 1 99 ? 0.594 7.419 3.601 1.00 83.62 99 GLN A CA 1
ATOM 817 C C . GLN A 1 99 ? -0.933 7.518 3.641 1.00 83.62 99 GLN A C 1
ATOM 819 O O . GLN A 1 99 ? -1.528 7.201 4.673 1.00 83.62 99 GLN A O 1
ATOM 824 N N . ASN A 1 100 ? -1.570 7.862 2.521 1.00 84.50 100 ASN A N 1
ATOM 825 C CA . ASN A 1 100 ? -3.029 7.903 2.412 1.00 84.50 100 ASN A CA 1
ATOM 826 C C . ASN A 1 100 ? -3.652 6.528 2.677 1.00 84.50 100 ASN A C 1
ATOM 828 O O . ASN A 1 100 ? -4.578 6.422 3.482 1.00 84.50 100 ASN A O 1
ATOM 832 N N . TYR A 1 101 ? -3.088 5.466 2.100 1.00 81.62 101 TYR A N 1
ATOM 833 C CA . TYR A 1 101 ? -3.494 4.086 2.352 1.00 81.62 101 TYR A CA 1
ATOM 834 C C . TYR A 1 101 ? -3.373 3.733 3.838 1.00 81.62 101 TYR A C 1
ATOM 836 O O . TYR A 1 101 ? -4.320 3.239 4.446 1.00 81.62 101 TYR A O 1
ATOM 844 N N . LYS A 1 102 ? -2.246 4.075 4.480 1.00 77.81 102 LYS A N 1
ATOM 845 C CA . LYS A 1 102 ? -2.044 3.872 5.927 1.00 77.81 102 LYS A CA 1
ATOM 846 C C . LYS A 1 102 ? -3.039 4.653 6.794 1.00 77.81 102 LYS A C 1
ATOM 848 O O . LYS A 1 102 ? -3.329 4.219 7.910 1.00 77.81 102 LYS A O 1
ATOM 853 N N . MET A 1 103 ? -3.512 5.814 6.338 1.00 77.81 103 MET A N 1
ATOM 854 C CA . MET A 1 103 ? -4.517 6.617 7.043 1.00 77.81 103 MET A CA 1
ATOM 855 C C . MET A 1 103 ? -5.930 6.055 6.874 1.00 77.81 103 MET A C 1
ATOM 857 O O . MET A 1 103 ? -6.674 6.021 7.853 1.00 77.81 103 MET A O 1
ATOM 861 N N . LYS A 1 104 ? -6.285 5.603 5.664 1.00 79.25 104 LYS A N 1
ATOM 862 C CA . LYS A 1 104 ? -7.590 5.000 5.347 1.00 79.25 104 LYS A CA 1
ATOM 863 C C . LYS A 1 104 ? -7.752 3.597 5.936 1.00 79.25 104 LYS A C 1
ATOM 865 O O . LYS A 1 104 ? -8.848 3.249 6.364 1.00 79.25 104 LYS A O 1
ATOM 870 N N . ASN A 1 105 ? -6.657 2.839 6.036 1.00 72.00 105 ASN A N 1
ATOM 871 C CA . ASN A 1 105 ? -6.624 1.461 6.533 1.00 72.00 105 ASN A CA 1
ATOM 872 C C . ASN A 1 105 ? -5.843 1.343 7.865 1.00 72.00 105 ASN A C 1
ATOM 874 O O . ASN A 1 105 ? -4.832 0.637 7.952 1.00 72.00 105 ASN A O 1
ATOM 878 N N . PRO A 1 106 ? -6.285 2.012 8.954 1.00 65.94 106 PRO A N 1
ATOM 879 C CA . PRO A 1 106 ? -5.557 2.049 10.225 1.00 65.94 106 PRO A CA 1
ATOM 880 C C . PRO A 1 106 ? -5.501 0.685 10.930 1.00 65.94 106 PRO A C 1
ATOM 882 O O . PRO A 1 106 ? -4.596 0.440 11.726 1.00 65.94 106 PRO A O 1
ATOM 885 N N . THR A 1 107 ? -6.438 -0.218 10.635 1.00 57.72 107 THR A N 1
ATOM 886 C CA . THR A 1 107 ? -6.437 -1.601 11.133 1.00 57.72 107 THR A CA 1
ATOM 887 C C . THR A 1 107 ? -5.352 -2.455 10.475 1.00 57.72 107 THR A C 1
ATOM 889 O O . THR A 1 107 ? -4.822 -3.358 11.116 1.00 57.72 107 THR A O 1
ATOM 892 N N . GLU A 1 108 ? -4.961 -2.149 9.236 1.00 58.56 108 GLU A N 1
ATOM 893 C CA . GLU A 1 108 ? -3.860 -2.819 8.527 1.00 58.56 108 GLU A CA 1
ATOM 894 C C . GLU A 1 108 ? -2.487 -2.219 8.841 1.00 58.56 108 GLU A C 1
ATOM 896 O O . GLU A 1 108 ? -1.459 -2.885 8.710 1.00 58.56 108 GLU A O 1
ATOM 901 N N . LYS A 1 109 ? -2.471 -0.973 9.326 1.00 49.84 109 LYS A N 1
ATOM 902 C CA . LYS A 1 109 ? -1.283 -0.277 9.836 1.00 49.84 109 LYS A CA 1
ATOM 903 C C . LYS A 1 109 ? -0.686 -0.935 11.089 1.00 49.84 109 LYS A C 1
ATOM 905 O O . LYS A 1 109 ? 0.470 -0.679 11.408 1.00 49.84 109 LYS A O 1
ATOM 910 N N . LEU A 1 110 ? -1.429 -1.797 11.788 1.00 47.22 110 LEU A N 1
ATOM 911 C CA . LEU A 1 110 ? -1.011 -2.503 13.012 1.00 47.22 110 LEU A CA 1
ATOM 912 C C . LEU A 1 110 ? 0.053 -3.604 12.788 1.00 47.22 110 LEU A C 1
ATOM 914 O O . LEU A 1 110 ? 0.128 -4.560 13.556 1.00 47.22 110 LEU A O 1
ATOM 918 N N . LYS A 1 111 ? 0.918 -3.485 11.774 1.00 48.47 111 LYS A N 1
ATOM 919 C CA . LYS A 1 111 ? 2.172 -4.246 11.749 1.00 48.47 111 LYS A CA 1
ATOM 920 C C . LYS A 1 111 ? 3.171 -3.519 12.643 1.00 48.47 111 LYS A C 1
ATOM 922 O O . LYS A 1 111 ? 3.602 -2.414 12.329 1.00 48.47 111 LYS A O 1
ATOM 927 N N . VAL A 1 112 ? 3.515 -4.134 13.772 1.00 43.97 112 VAL A N 1
ATOM 928 C CA . VAL A 1 112 ? 4.624 -3.681 14.618 1.00 43.97 112 VAL A CA 1
ATOM 929 C C . VAL A 1 112 ? 5.900 -3.751 13.774 1.00 43.97 112 VAL A C 1
ATOM 931 O O . VAL A 1 112 ? 6.392 -4.837 13.481 1.00 43.97 112 VAL A O 1
ATOM 934 N N . GLU A 1 113 ? 6.404 -2.601 13.330 1.00 45.75 113 GLU A N 1
ATOM 935 C CA . GLU A 1 113 ? 7.730 -2.490 12.720 1.00 45.75 113 GLU A CA 1
ATOM 936 C C . GLU A 1 113 ? 8.768 -2.626 13.843 1.00 45.75 113 GLU A C 1
ATOM 938 O O . GLU A 1 113 ? 9.083 -1.667 14.549 1.00 45.75 113 GLU A O 1
ATOM 943 N N . THR A 1 114 ? 9.252 -3.844 14.079 1.00 35.56 114 THR A N 1
ATOM 944 C CA . THR A 1 114 ? 10.361 -4.084 15.006 1.00 35.56 114 THR A CA 1
ATOM 945 C C . THR A 1 114 ? 11.659 -3.635 14.332 1.00 35.56 114 THR A C 1
ATOM 947 O O . THR A 1 114 ? 12.153 -4.301 13.424 1.00 35.56 114 THR A O 1
ATOM 950 N N . TYR A 1 115 ? 12.212 -2.497 14.754 1.00 31.67 115 TYR A N 1
ATOM 951 C CA . TYR A 1 115 ? 13.553 -2.064 14.358 1.00 31.67 115 TYR A CA 1
ATOM 952 C C . TYR A 1 115 ? 14.584 -2.846 15.185 1.00 31.67 115 TYR A C 1
ATOM 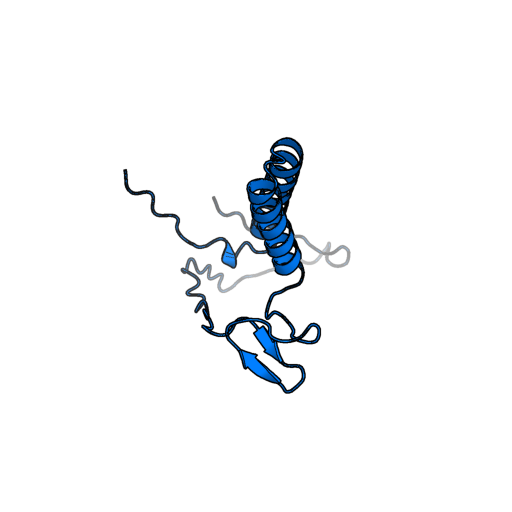954 O O . TYR A 1 115 ? 14.587 -2.754 16.413 1.00 31.67 115 TYR A O 1
ATOM 962 N N . TYR A 1 116 ? 15.446 -3.623 14.528 1.00 32.69 116 TYR A N 1
ATOM 963 C CA . TYR A 1 116 ? 16.658 -4.160 15.150 1.00 32.69 116 TYR A CA 1
ATOM 964 C C . TYR A 1 116 ? 17.786 -3.141 14.932 1.00 32.69 116 TYR A C 1
ATOM 966 O O . TYR A 1 116 ? 18.083 -2.812 13.783 1.00 32.69 116 TYR A O 1
ATOM 974 N N . TYR A 1 117 ? 18.339 -2.606 16.027 1.00 38.50 117 TYR A N 1
ATOM 975 C CA . TYR A 1 117 ? 19.555 -1.779 16.027 1.00 38.50 117 TYR A CA 1
ATOM 976 C C . TYR A 1 117 ? 20.804 -2.642 15.852 1.00 38.50 117 TYR A C 1
ATOM 978 O O . TYR A 1 117 ? 20.817 -3.760 16.420 1.00 38.50 117 TYR A O 1
#

pLDDT: mean 73.66, std 15.16, range [31.67, 91.5]

Foldseek 3Di:
DDDDDDDDDPVCVPDDDDDDPDDDDDDDQPPDPPDDDCFQKAAPVGDGHNDDDDPRIDGNDDPLVVLLVVLVVQLVVCVVVVVVVSNVVSVVVNVVSVVVCCVVCVSVVSPPPDDDD

Sequence (117 aa):
YVACYMTKDTGKVSETGYRFDSLVLHSGWYNKVLYYSKYPWQTNTGVWIANSTADTDLINADEDELELFTERCKIELFRDLKDYDQMALAQNEYEMLKQNYKMKNPTEKLKVETYYY